Protein AF-A0A7K2L4M4-F1 (afdb_monomer)

Secondary structure (DSSP, 8-state):
---S--SGGGGTT--HHHHHTSTT--HHHHHHHHHHHHTTT----

Structure (mmCIF, N/CA/C/O backbone):
data_AF-A0A7K2L4M4-F1
#
_entry.id   AF-A0A7K2L4M4-F1
#
loop_
_atom_site.group_PDB
_atom_site.id
_atom_site.type_symbol
_atom_site.label_atom_id
_atom_site.label_alt_id
_atom_site.label_comp_id
_atom_site.label_asym_id
_atom_site.label_entity_id
_atom_site.label_seq_id
_atom_site.pdbx_PDB_ins_code
_atom_site.Cartn_x
_atom_site.Cartn_y
_atom_site.Cartn_z
_atom_site.occupancy
_atom_site.B_iso_or_equiv
_atom_site.auth_seq_id
_atom_site.auth_comp_id
_atom_site.auth_asym_id
_atom_site.auth_atom_id
_atom_site.pdbx_PDB_model_num
ATOM 1 N N . ALA A 1 1 ? 0.613 -6.171 -15.888 1.00 50.66 1 ALA A N 1
ATOM 2 C CA . ALA A 1 1 ? -0.785 -5.762 -15.654 1.00 50.66 1 ALA A CA 1
ATOM 3 C C . ALA A 1 1 ? -0.869 -5.166 -14.255 1.00 50.66 1 ALA A C 1
ATOM 5 O O . ALA A 1 1 ? -0.335 -5.782 -13.342 1.00 50.66 1 ALA A O 1
ATOM 6 N N . ALA A 1 2 ? -1.448 -3.974 -14.084 1.00 58.00 2 ALA A N 1
ATOM 7 C CA . ALA A 1 2 ? -1.786 -3.479 -12.747 1.00 58.00 2 ALA A CA 1
ATOM 8 C C . ALA A 1 2 ? -2.811 -4.441 -12.125 1.00 58.00 2 ALA A C 1
ATOM 10 O O . ALA A 1 2 ? -3.648 -4.969 -12.856 1.00 58.00 2 ALA A O 1
ATOM 11 N N . ALA A 1 3 ? -2.749 -4.694 -10.819 1.00 67.81 3 ALA A N 1
ATOM 12 C CA . ALA A 1 3 ? -3.577 -5.683 -10.116 1.00 67.81 3 ALA A CA 1
ATOM 13 C C . ALA A 1 3 ? -5.072 -5.306 -10.001 1.00 67.81 3 ALA A C 1
ATOM 15 O O . ALA A 1 3 ? -5.723 -5.605 -9.010 1.00 67.81 3 ALA A O 1
ATOM 16 N N . GLY A 1 4 ? -5.616 -4.578 -10.977 1.00 81.81 4 GLY A N 1
ATOM 17 C CA . GLY A 1 4 ? -6.981 -4.051 -10.969 1.00 81.81 4 GLY A CA 1
ATOM 18 C C . GLY A 1 4 ? -7.162 -2.769 -10.149 1.00 81.81 4 GLY A C 1
ATOM 19 O O . GLY A 1 4 ? -8.139 -2.052 -10.359 1.00 81.81 4 GLY A O 1
ATOM 20 N N . TYR A 1 5 ? -6.209 -2.422 -9.280 1.00 86.00 5 TYR A N 1
ATOM 21 C CA . TYR A 1 5 ? -6.213 -1.151 -8.559 1.00 86.00 5 TYR A CA 1
ATOM 22 C C . TYR A 1 5 ? -5.864 0.005 -9.496 1.00 86.00 5 TYR A C 1
ATOM 24 O O . TYR A 1 5 ? -4.760 0.087 -10.035 1.00 86.00 5 TYR A O 1
ATOM 32 N N . THR A 1 6 ? -6.822 0.905 -9.690 1.00 88.31 6 THR A N 1
ATOM 33 C CA . THR A 1 6 ? -6.677 2.103 -10.536 1.00 88.31 6 THR A CA 1
ATOM 34 C C . THR A 1 6 ? -6.916 3.392 -9.759 1.00 88.31 6 THR A C 1
ATOM 36 O O . THR A 1 6 ? -6.623 4.477 -10.258 1.00 88.31 6 THR A O 1
ATOM 39 N N . ARG A 1 7 ? -7.427 3.289 -8.526 1.00 89.62 7 ARG A N 1
ATOM 40 C CA . ARG A 1 7 ? -7.692 4.413 -7.627 1.00 89.62 7 ARG A CA 1
ATOM 41 C C . ARG A 1 7 ? -7.075 4.150 -6.262 1.00 89.62 7 ARG A C 1
ATOM 43 O O . ARG A 1 7 ? -7.106 3.028 -5.770 1.00 89.62 7 ARG A O 1
ATOM 50 N N . LEU A 1 8 ? -6.580 5.213 -5.634 1.00 88.88 8 LEU A N 1
ATOM 51 C CA . LEU A 1 8 ? -5.954 5.153 -4.314 1.00 88.88 8 LEU A CA 1
ATOM 52 C C . LEU A 1 8 ? -6.913 4.632 -3.232 1.00 88.88 8 LEU A C 1
ATOM 54 O O . LEU A 1 8 ? -6.508 3.828 -2.402 1.00 88.88 8 LEU A O 1
ATOM 58 N N . ASP A 1 9 ? -8.186 5.031 -3.266 1.00 90.31 9 ASP A N 1
ATOM 59 C CA . ASP A 1 9 ? -9.172 4.631 -2.250 1.00 90.31 9 ASP A CA 1
ATOM 60 C C . ASP A 1 9 ? -9.417 3.116 -2.216 1.00 90.31 9 ASP A C 1
ATOM 62 O O . ASP A 1 9 ? -9.812 2.582 -1.185 1.00 90.31 9 ASP A O 1
ATOM 66 N N . GLN A 1 10 ? -9.139 2.410 -3.320 1.00 92.75 10 GLN A N 1
ATOM 67 C CA . GLN A 1 10 ? -9.239 0.948 -3.383 1.00 92.75 10 GLN A CA 1
ATOM 68 C C . GLN A 1 10 ? -8.140 0.246 -2.5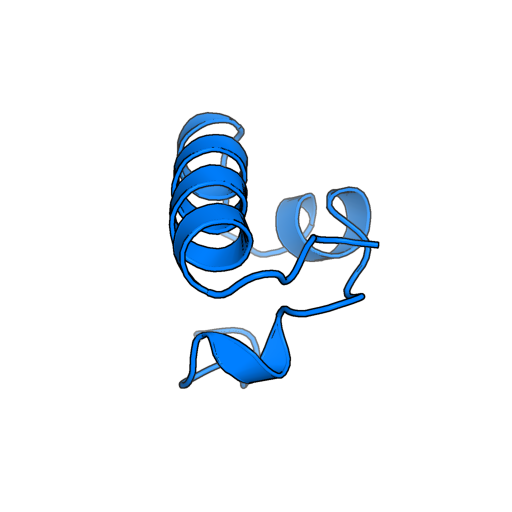75 1.00 92.75 10 GLN A C 1
ATOM 70 O O . GLN A 1 10 ? -8.238 -0.952 -2.344 1.00 92.75 10 GLN A O 1
ATOM 75 N N . LEU A 1 11 ? -7.096 0.975 -2.174 1.00 93.56 11 LEU A N 1
ATOM 76 C CA . LEU A 1 11 ? -5.984 0.464 -1.374 1.00 93.56 11 LEU A CA 1
ATOM 77 C C . LEU A 1 11 ? -6.228 0.634 0.131 1.00 93.56 11 LEU A C 1
ATOM 79 O O . LEU A 1 11 ? -5.505 0.053 0.936 1.00 93.56 11 LEU A O 1
ATOM 83 N N . ALA A 1 12 ? -7.220 1.437 0.528 1.00 95.00 12 ALA A N 1
ATOM 84 C CA . ALA A 1 12 ? -7.530 1.657 1.934 1.00 95.00 12 ALA A CA 1
ATOM 85 C C . ALA A 1 12 ? -7.999 0.344 2.584 1.00 95.00 12 ALA A C 1
ATOM 87 O O . ALA A 1 12 ? -8.963 -0.268 2.132 1.00 95.00 12 ALA A O 1
ATOM 88 N N . GLY A 1 13 ? -7.315 -0.076 3.650 1.00 94.19 13 GLY A N 1
ATOM 89 C CA . GLY A 1 13 ? -7.568 -1.348 4.332 1.00 94.19 13 GLY A CA 1
ATOM 90 C C . GLY A 1 13 ? -7.031 -2.592 3.615 1.00 94.19 13 GLY A C 1
ATOM 91 O O . GLY A 1 13 ? -7.220 -3.693 4.123 1.00 94.19 13 GLY A O 1
ATOM 92 N N . VAL A 1 14 ? -6.351 -2.448 2.470 1.00 95.31 14 VAL A N 1
ATOM 93 C CA . VAL A 1 14 ? -5.660 -3.575 1.826 1.00 95.31 14 VAL A CA 1
ATOM 94 C C . VAL A 1 14 ? -4.349 -3.841 2.568 1.00 95.31 14 VAL A C 1
ATOM 96 O O . VAL A 1 14 ? -3.576 -2.894 2.759 1.00 95.31 14 VAL A O 1
ATOM 99 N N . PRO A 1 15 ? -4.056 -5.094 2.962 1.00 94.69 15 PRO A N 1
ATOM 100 C CA . PRO A 1 15 ? -2.814 -5.429 3.640 1.00 94.69 15 PRO A CA 1
ATOM 101 C C . PRO A 1 15 ? -1.587 -5.022 2.828 1.00 94.69 15 PRO A C 1
ATOM 103 O O . PRO A 1 15 ? -1.450 -5.374 1.653 1.00 94.69 15 PRO A O 1
ATOM 106 N N . ALA A 1 16 ? -0.632 -4.347 3.469 1.00 93.25 16 ALA A N 1
ATOM 107 C CA . ALA A 1 16 ? 0.609 -3.948 2.798 1.00 93.25 16 ALA A CA 1
ATOM 108 C C . ALA A 1 16 ? 1.373 -5.152 2.203 1.00 93.25 16 ALA A C 1
ATOM 110 O O . ALA A 1 16 ? 2.019 -5.022 1.165 1.00 93.25 16 ALA A O 1
ATOM 111 N N . ALA A 1 17 ? 1.261 -6.331 2.825 1.00 92.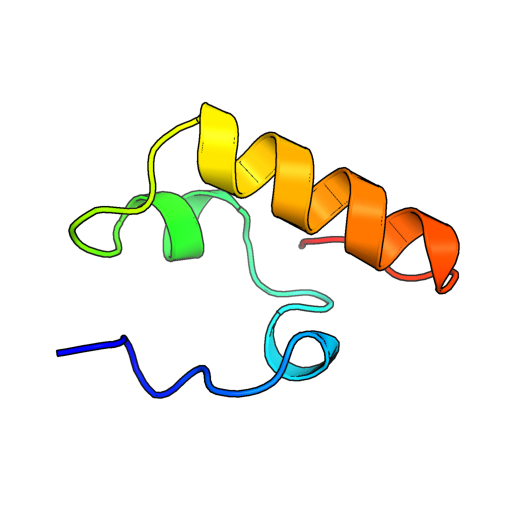81 17 ALA A N 1
ATOM 112 C CA . ALA A 1 17 ? 1.853 -7.577 2.338 1.00 92.81 17 ALA A CA 1
ATOM 113 C C . ALA A 1 17 ? 1.213 -8.087 1.033 1.00 92.81 17 ALA A C 1
ATOM 115 O O . ALA A 1 17 ? 1.913 -8.628 0.180 1.00 92.81 17 ALA A O 1
ATOM 116 N N . GLU A 1 18 ? -0.094 -7.886 0.847 1.00 92.06 18 GLU A N 1
ATOM 117 C CA . GLU A 1 18 ? -0.792 -8.255 -0.389 1.00 92.06 18 GLU A CA 1
ATOM 118 C C . GLU A 1 18 ? -0.368 -7.333 -1.535 1.00 92.06 18 GLU A C 1
ATOM 120 O O . GLU A 1 18 ? -0.053 -7.789 -2.633 1.00 92.06 18 GLU A O 1
ATOM 125 N N . LEU A 1 19 ? -0.251 -6.034 -1.248 1.00 92.25 19 LEU A N 1
ATOM 126 C CA . LEU A 1 19 ? 0.289 -5.071 -2.201 1.00 92.25 19 LEU A CA 1
ATOM 127 C C . LEU A 1 19 ? 1.754 -5.370 -2.539 1.00 92.25 19 LEU A C 1
ATOM 129 O O . LEU A 1 19 ? 2.128 -5.261 -3.700 1.00 92.25 19 LEU A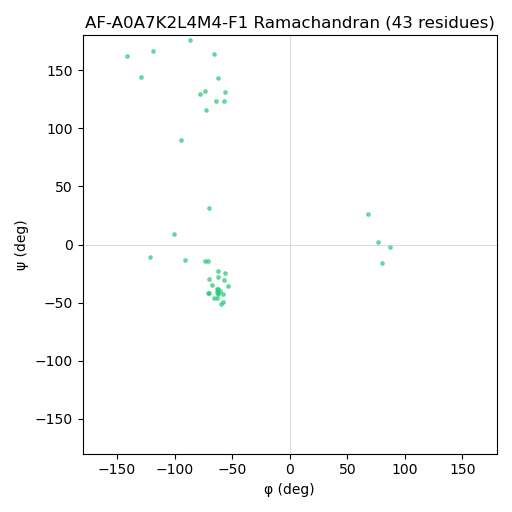 O 1
ATOM 133 N N . ALA A 1 20 ? 2.567 -5.803 -1.571 1.00 91.81 20 ALA A N 1
ATOM 134 C CA . ALA A 1 20 ? 3.960 -6.203 -1.792 1.00 91.81 20 ALA A CA 1
ATOM 135 C C . ALA A 1 20 ? 4.106 -7.414 -2.730 1.00 91.81 20 ALA A C 1
ATOM 137 O O . ALA A 1 20 ? 5.130 -7.559 -3.396 1.00 91.81 20 ALA A O 1
ATOM 138 N N . ALA A 1 21 ? 3.098 -8.291 -2.781 1.00 91.56 21 ALA A N 1
ATOM 139 C CA . ALA A 1 21 ? 3.084 -9.445 -3.675 1.00 91.56 21 ALA A CA 1
ATOM 140 C C . ALA A 1 21 ? 2.822 -9.054 -5.142 1.00 91.56 21 ALA A C 1
ATOM 142 O O . ALA A 1 21 ? 3.045 -9.857 -6.052 1.00 91.56 21 ALA A O 1
ATOM 143 N N . LEU A 1 22 ? 2.370 -7.821 -5.395 1.00 90.06 22 LEU A N 1
ATOM 144 C CA . LEU A 1 22 ? 2.148 -7.320 -6.743 1.00 90.06 22 LEU A CA 1
ATOM 145 C C . LEU A 1 22 ? 3.477 -7.017 -7.433 1.00 90.06 22 LEU A C 1
ATOM 147 O O . LEU A 1 22 ? 4.350 -6.323 -6.909 1.00 90.06 22 LEU A O 1
ATOM 151 N N . HIS A 1 23 ? 3.608 -7.494 -8.669 1.00 88.00 23 HIS A N 1
ATOM 152 C CA . HIS A 1 23 ? 4.802 -7.252 -9.463 1.00 88.00 23 HIS A CA 1
ATOM 153 C C . HIS A 1 23 ? 5.068 -5.744 -9.619 1.00 88.00 23 HIS A C 1
ATOM 155 O O . HIS A 1 23 ? 4.219 -4.999 -10.107 1.00 88.00 23 HIS A O 1
ATOM 161 N N . GLY A 1 24 ? 6.263 -5.304 -9.215 1.00 87.50 24 GLY A N 1
ATOM 162 C CA . GLY A 1 24 ? 6.684 -3.902 -9.285 1.00 87.50 24 GLY A CA 1
ATOM 163 C C . GLY A 1 24 ? 6.309 -3.039 -8.073 1.00 87.50 24 GLY A C 1
ATOM 164 O O . GLY A 1 24 ? 6.710 -1.876 -8.027 1.00 87.50 24 GLY A O 1
ATOM 165 N N . VAL A 1 25 ? 5.606 -3.575 -7.068 1.00 92.31 25 VAL A N 1
ATOM 166 C CA . VAL A 1 25 ? 5.291 -2.849 -5.826 1.00 92.31 25 VAL A CA 1
ATOM 167 C C . VAL A 1 25 ? 6.342 -3.163 -4.763 1.00 92.31 25 VAL A C 1
ATOM 169 O O . VAL A 1 25 ? 6.240 -4.108 -3.989 1.00 92.31 25 VAL A O 1
ATOM 172 N N . GLY A 1 26 ? 7.398 -2.351 -4.743 1.00 93.44 26 GLY A N 1
ATOM 173 C CA . GLY A 1 26 ? 8.462 -2.453 -3.743 1.00 93.44 26 GLY A CA 1
ATOM 174 C C . GLY A 1 26 ? 8.175 -1.675 -2.448 1.00 93.44 26 GLY A C 1
ATOM 175 O O . GLY A 1 26 ? 7.232 -0.882 -2.385 1.00 93.44 26 GLY A O 1
ATOM 176 N N . PRO A 1 27 ? 9.057 -1.783 -1.435 1.00 94.81 27 PRO A N 1
ATOM 177 C CA . PRO A 1 27 ? 8.914 -1.090 -0.148 1.00 94.81 27 PRO A CA 1
ATOM 178 C C . PRO A 1 27 ? 8.731 0.430 -0.272 1.00 94.81 27 PRO A C 1
ATOM 180 O O . PRO A 1 27 ? 7.963 1.041 0.469 1.00 94.81 27 PRO A O 1
ATOM 183 N N . LYS A 1 28 ? 9.393 1.053 -1.257 1.00 96.19 28 LYS A N 1
ATOM 184 C CA . LYS A 1 28 ? 9.223 2.482 -1.559 1.00 96.19 28 LYS A CA 1
ATOM 185 C C . LYS A 1 28 ? 7.790 2.810 -1.984 1.00 96.19 28 LYS A C 1
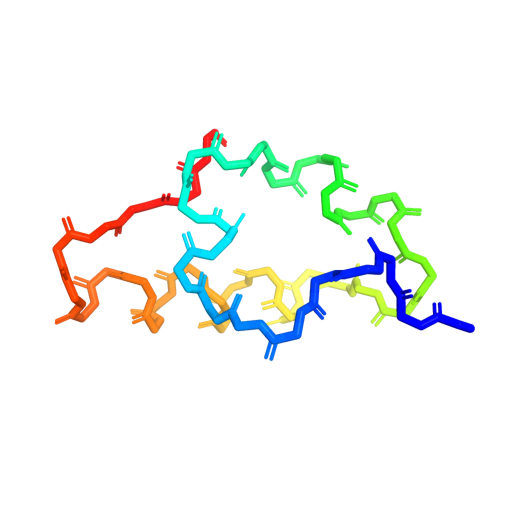ATOM 187 O O . LYS A 1 28 ? 7.272 3.842 -1.573 1.00 96.19 28 LYS A O 1
ATOM 192 N N . ALA A 1 29 ? 7.174 1.961 -2.806 1.00 94.31 29 ALA A N 1
ATOM 193 C CA . ALA A 1 29 ? 5.806 2.165 -3.263 1.00 94.31 29 ALA A CA 1
ATOM 194 C C . ALA A 1 29 ? 4.832 2.058 -2.085 1.00 94.31 29 ALA A C 1
ATOM 196 O O . ALA A 1 29 ? 4.025 2.959 -1.899 1.00 94.31 29 ALA A O 1
ATOM 197 N N . LEU A 1 30 ? 4.977 1.037 -1.235 1.00 94.69 30 LEU A N 1
ATOM 198 C CA . LEU A 1 30 ? 4.147 0.873 -0.034 1.00 94.69 30 LEU A CA 1
ATOM 199 C C . LEU A 1 30 ? 4.234 2.077 0.905 1.00 94.69 30 LEU A C 1
ATOM 201 O O . LEU A 1 30 ? 3.207 2.552 1.381 1.00 94.69 30 LEU A O 1
ATOM 205 N N . ARG A 1 31 ? 5.444 2.608 1.121 1.00 96.00 31 ARG A N 1
ATOM 206 C CA . ARG A 1 31 ? 5.642 3.806 1.943 1.00 96.00 31 ARG A CA 1
ATOM 207 C C . ARG A 1 31 ? 4.887 5.010 1.377 1.00 96.00 31 ARG A C 1
ATOM 209 O O . ARG A 1 31 ? 4.117 5.631 2.097 1.00 96.00 31 ARG A O 1
ATOM 216 N N . VAL A 1 32 ? 5.072 5.306 0.089 1.00 96.19 32 VAL A N 1
ATOM 217 C CA . VAL A 1 32 ? 4.401 6.441 -0.567 1.00 96.19 32 VAL A CA 1
ATOM 218 C C . VAL A 1 32 ? 2.881 6.260 -0.559 1.00 96.19 32 VAL A C 1
ATOM 220 O O . VAL A 1 32 ? 2.154 7.200 -0.264 1.00 96.19 32 VAL A O 1
ATOM 223 N N . LEU A 1 33 ? 2.379 5.054 -0.835 1.00 94.50 33 LEU A N 1
ATOM 224 C CA . LEU 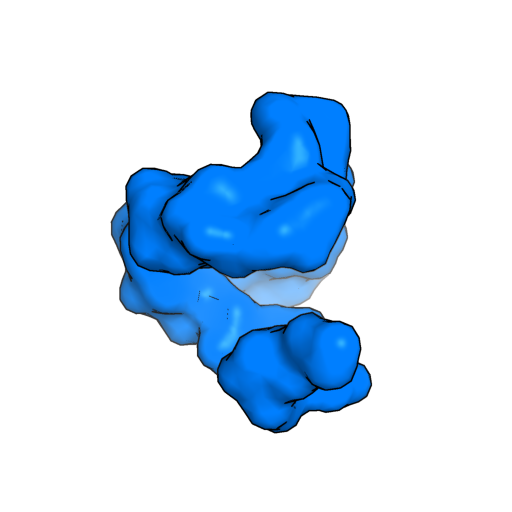A 1 33 ? 0.941 4.770 -0.800 1.00 94.50 33 LEU A CA 1
ATOM 225 C C . LEU A 1 33 ? 0.361 4.960 0.608 1.00 94.50 33 LEU A C 1
ATOM 227 O O . LEU A 1 33 ? -0.713 5.541 0.744 1.00 94.50 33 LEU A O 1
ATOM 231 N N . GLY A 1 34 ? 1.082 4.532 1.647 1.00 95.31 34 GLY A N 1
ATOM 232 C CA . GLY A 1 34 ? 0.703 4.756 3.042 1.00 95.31 34 GLY A CA 1
ATOM 233 C C . GLY A 1 34 ? 0.6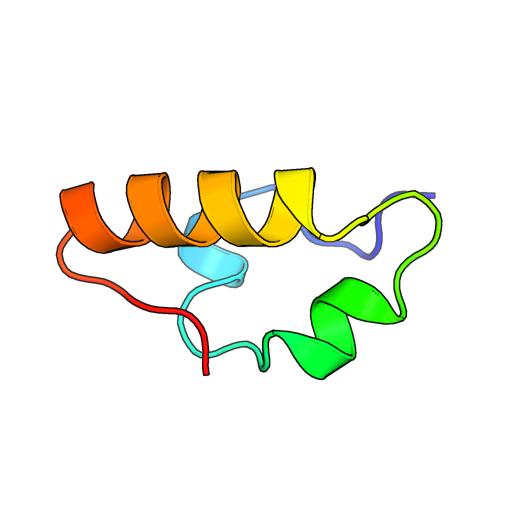58 6.238 3.422 1.00 95.31 34 GLY A C 1
ATO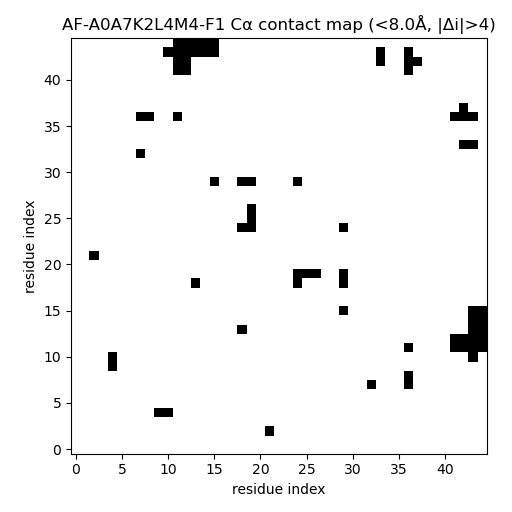M 234 O O . GLY A 1 34 ? -0.326 6.676 4.010 1.00 95.31 34 GLY A O 1
ATOM 235 N N . GLU A 1 35 ? 1.672 7.020 3.040 1.00 97.12 35 GLU A N 1
ATOM 236 C CA . GLU A 1 35 ? 1.724 8.477 3.267 1.00 97.12 35 GLU A CA 1
ATOM 237 C C . GLU A 1 35 ? 0.517 9.181 2.622 1.00 97.12 35 GLU A C 1
ATOM 239 O O . GLU A 1 35 ? -0.217 9.919 3.276 1.00 97.12 35 GLU A O 1
ATOM 244 N N . VAL A 1 36 ? 0.247 8.872 1.354 1.00 96.25 36 VAL A N 1
ATOM 245 C CA . VAL A 1 36 ? -0.825 9.496 0.567 1.00 96.25 36 VAL A CA 1
ATOM 246 C C . VAL A 1 36 ? -2.226 9.075 1.056 1.00 96.25 36 VAL A C 1
ATOM 248 O O . VAL A 1 36 ? -3.188 9.845 0.949 1.00 96.25 36 VAL A O 1
ATOM 251 N N . LEU A 1 37 ? -2.373 7.866 1.610 1.00 96.25 37 LEU A N 1
ATOM 252 C CA . LEU A 1 37 ? -3.598 7.439 2.296 1.00 96.25 37 LEU A CA 1
ATOM 253 C C . LEU A 1 37 ? -3.777 8.169 3.633 1.00 96.25 37 LEU A C 1
ATOM 255 O O . LEU A 1 37 ? -4.887 8.616 3.929 1.00 96.25 37 LEU A O 1
ATOM 259 N N . ALA A 1 38 ? -2.701 8.345 4.401 1.00 95.88 38 ALA A N 1
ATOM 260 C CA . ALA A 1 38 ? -2.737 9.034 5.689 1.00 95.88 38 ALA A CA 1
ATOM 261 C C . ALA A 1 38 ? -3.156 10.505 5.546 1.00 95.88 38 ALA A C 1
ATOM 263 O O . ALA A 1 38 ? -3.977 10.982 6.328 1.00 95.88 38 ALA A O 1
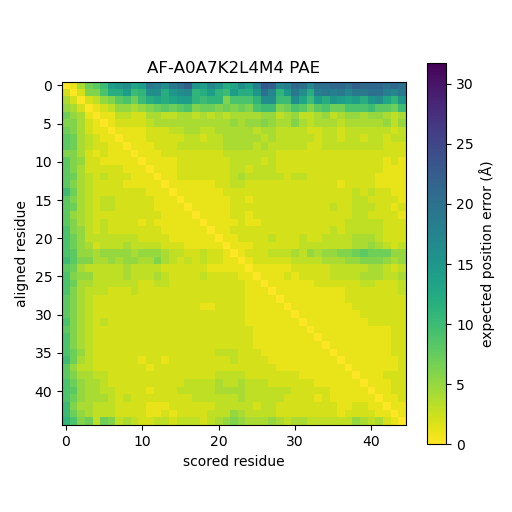ATOM 264 N N . GLU A 1 39 ? -2.704 11.192 4.493 1.00 96.69 39 GLU A N 1
ATOM 265 C CA . GLU A 1 39 ? -3.166 12.546 4.134 1.00 96.69 39 GLU A CA 1
ATOM 266 C C . GLU A 1 39 ? -4.691 12.637 3.940 1.00 96.69 39 GLU A 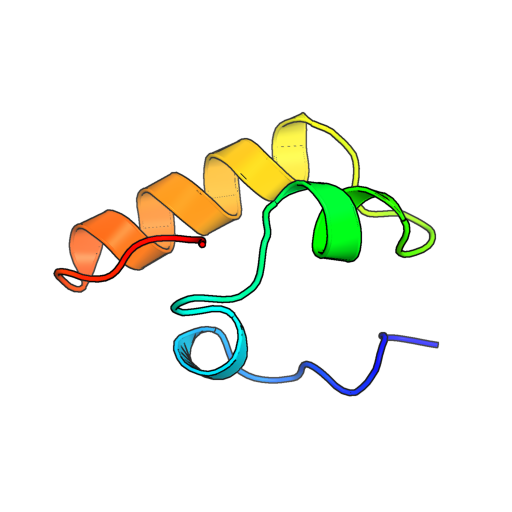C 1
ATOM 268 O O . GLU A 1 39 ? -5.283 13.703 4.101 1.00 96.69 39 GLU A O 1
ATOM 273 N N . ARG A 1 40 ? -5.347 11.517 3.611 1.00 94.94 40 ARG A N 1
ATOM 274 C CA . ARG A 1 40 ? -6.803 11.405 3.420 1.00 94.94 40 ARG A CA 1
ATOM 275 C C . ARG A 1 40 ? -7.525 10.805 4.632 1.00 94.94 40 ARG A C 1
ATOM 277 O O . ARG A 1 40 ? -8.704 10.466 4.530 1.00 94.94 40 ARG A O 1
ATOM 284 N N . GLY A 1 41 ? -6.834 10.634 5.761 1.00 96.44 41 GLY A N 1
ATOM 285 C CA . GLY A 1 41 ? -7.378 9.989 6.960 1.00 96.44 41 GLY A CA 1
ATOM 286 C C . GLY A 1 41 ? -7.638 8.489 6.782 1.00 96.44 41 GLY A C 1
ATOM 287 O O . GLY A 1 41 ? -8.532 7.935 7.419 1.00 96.44 41 GLY A O 1
ATOM 288 N N . ARG A 1 42 ? -6.904 7.834 5.876 1.00 96.31 42 ARG A N 1
ATOM 289 C CA . ARG A 1 42 ? -6.982 6.395 5.585 1.00 96.31 42 ARG A CA 1
ATOM 290 C C . ARG A 1 42 ? -5.645 5.718 5.882 1.00 96.31 42 ARG A C 1
ATOM 292 O O . ARG A 1 42 ? -4.620 6.374 6.031 1.00 96.31 42 ARG A O 1
ATOM 299 N N . SER A 1 43 ? -5.645 4.393 5.924 1.00 94.50 43 SER A N 1
ATOM 300 C CA . SER A 1 43 ? -4.433 3.588 6.082 1.00 94.50 43 SER A CA 1
ATOM 301 C C . SER A 1 43 ? -4.501 2.332 5.218 1.00 94.50 43 SER A C 1
ATOM 303 O O . SER A 1 43 ? -5.580 1.925 4.776 1.00 94.50 43 SER A O 1
ATOM 305 N N . LEU A 1 44 ? -3.343 1.713 4.992 1.00 94.00 44 LEU A N 1
ATOM 306 C CA . LEU A 1 44 ? -3.282 0.310 4.581 1.00 94.00 44 LEU A CA 1
ATOM 307 C C . LEU A 1 44 ? -3.798 -0.590 5.721 1.00 94.00 44 LEU A C 1
ATOM 309 O O . LEU A 1 44 ? -3.947 -0.124 6.858 1.00 94.00 44 LEU A O 1
ATOM 313 N N . GLY A 1 45 ? -4.114 -1.838 5.380 1.00 90.75 45 GLY A N 1
ATOM 314 C CA . GLY A 1 45 ? -4.520 -2.891 6.316 1.00 90.75 45 GLY A CA 1
ATOM 315 C C . GLY A 1 45 ? -3.348 -3.594 6.985 1.00 90.75 45 GLY A C 1
ATOM 316 O O . GLY A 1 45 ? -2.231 -3.587 6.409 1.00 90.75 45 GLY A O 1
#

Mean predicted aligned error: 3.28 Å

pLDDT: mean 90.74, std 9.28, range [50.66, 97.12]

Solvent-accessible surface area (backbone atoms only — not comparable to full-atom values): 2763 Å² total; per-residue (Å²): 129,75,90,76,69,85,52,75,76,76,44,53,57,39,39,58,68,63,51,48,70,38,90,90,36,47,75,68,50,54,51,53,52,38,53,62,29,45,79,70,79,39,43,58,70

Nearest PDB structures (foldseek):
  1lb2-assembly1_B-2  TM=8.982E-01  e=2.852E-01  Escherichia coli
  3gfk-assembly1_B  TM=8.998E-01  e=2.852E-01  Bacillus subtilis
  1z3e-assembly1_B  TM=8.512E-01  e=2.652E-01  Bacillus subtilis
  3k4g-assembly4_D  TM=9.034E-01  e=5.102E-01  Escherichia coli K-12
  6vjs-assembly1_B  TM=8.552E-01  e=4.411E-01  Escherichia coli

Sequence (45 aa):
AAAGYTRLDQLAGVPAAELAALHGVGPKALRVLGEVLAERGRSLG

Foldseek 3Di:
DPPPDPDLVVQFQAALVVQCPDPPCDPVNSVVSQVVQVVVVTGGD

Radius of gyration: 9.63 Å; Cα contacts (8 Å, |Δi|>4): 37; chains: 1; bounding box: 18×22×23 Å